Protein AF-A0A537SE07-F1 (afdb_monomer)

Sequence (74 aa):
MQVVEIRVAAANLGATLCGMREFLDRRHPDPIRFETTSDGPGTVMIRAEFNGSDVAELFRREFDDSTEVENAGP

Structure (mmCIF, N/CA/C/O backbone):
data_AF-A0A537SE07-F1
#
_entry.id   AF-A0A537SE07-F1
#
loop_
_atom_site.group_PDB
_atom_site.id
_atom_site.type_symbol
_atom_site.label_atom_id
_atom_site.label_alt_id
_atom_site.label_comp_id
_atom_site.label_asym_id
_atom_site.label_entity_id
_atom_site.label_seq_id
_atom_site.pdbx_PDB_ins_code
_atom_site.Cartn_x
_atom_site.Cartn_y
_atom_site.Cartn_z
_atom_site.occupancy
_atom_site.B_iso_or_equiv
_atom_site.auth_seq_id
_atom_site.auth_comp_id
_atom_site.auth_asym_id
_atom_site.auth_atom_id
_atom_site.pdbx_PDB_model_num
ATOM 1 N N . MET A 1 1 ? -1.975 7.606 15.181 1.00 82.25 1 MET A N 1
ATOM 2 C CA . MET A 1 1 ? -1.800 7.734 13.721 1.00 82.25 1 MET A CA 1
ATOM 3 C C . MET A 1 1 ? -0.333 7.574 13.382 1.00 82.25 1 MET A C 1
ATOM 5 O O . MET A 1 1 ? 0.499 8.215 14.022 1.00 82.25 1 MET A O 1
ATOM 9 N N . GLN A 1 2 ? -0.021 6.684 12.448 1.00 90.62 2 GLN A N 1
ATOM 10 C CA . GLN A 1 2 ? 1.332 6.388 11.979 1.00 90.62 2 GLN A CA 1
ATOM 11 C C . GLN A 1 2 ? 1.332 6.301 10.455 1.00 90.62 2 GLN A C 1
ATOM 13 O O . GLN A 1 2 ? 0.402 5.754 9.864 1.00 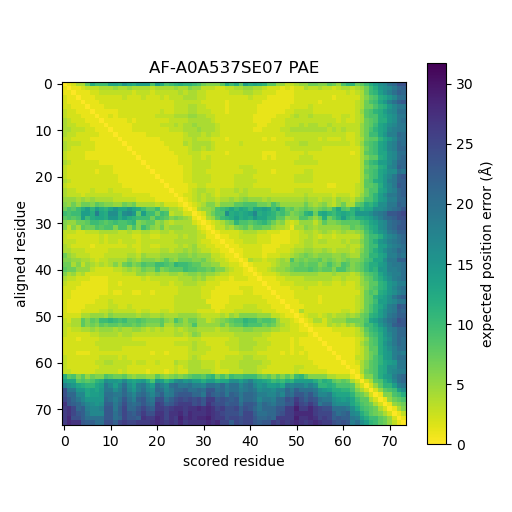90.62 2 GLN A O 1
ATOM 18 N N . VAL A 1 3 ? 2.379 6.846 9.840 1.00 91.94 3 VAL A N 1
ATOM 19 C CA . VAL A 1 3 ? 2.573 6.844 8.389 1.00 91.94 3 VAL A CA 1
ATOM 20 C C . VAL A 1 3 ? 3.665 5.838 8.042 1.00 91.94 3 VAL A C 1
ATOM 22 O O . VAL A 1 3 ? 4.711 5.781 8.695 1.00 91.94 3 VAL A O 1
ATOM 25 N N . VAL A 1 4 ? 3.412 5.046 7.008 1.00 93.19 4 VAL A N 1
ATOM 26 C CA . VAL A 1 4 ? 4.379 4.142 6.394 1.00 93.19 4 VAL A CA 1
ATOM 27 C C . VAL A 1 4 ? 4.600 4.598 4.961 1.00 93.19 4 VAL A C 1
ATOM 29 O O . VAL A 1 4 ? 3.642 4.806 4.217 1.00 93.19 4 VAL A O 1
ATOM 32 N N . GLU A 1 5 ? 5.864 4.770 4.594 1.00 94.50 5 GLU 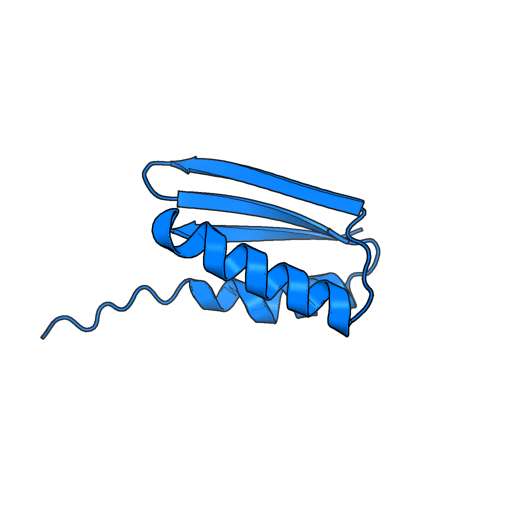A N 1
ATOM 33 C CA . GLU A 1 5 ? 6.289 5.140 3.248 1.00 94.50 5 GLU A CA 1
ATOM 34 C C . GLU A 1 5 ? 7.116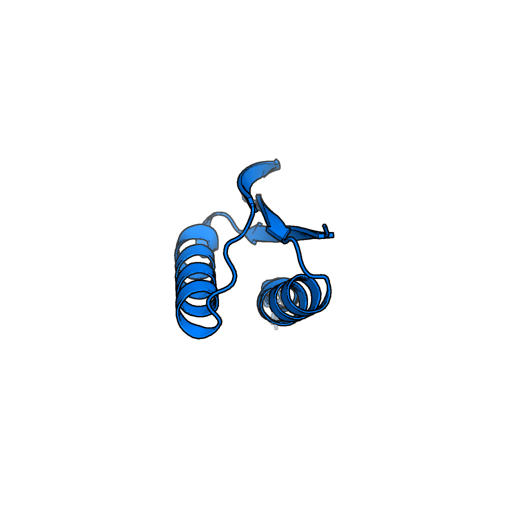 3.994 2.682 1.00 94.50 5 GLU A C 1
ATOM 36 O O . GLU A 1 5 ? 8.094 3.578 3.298 1.00 94.50 5 GLU A O 1
ATOM 41 N N . ILE A 1 6 ? 6.707 3.473 1.529 1.00 92.81 6 ILE A N 1
ATOM 42 C CA . ILE A 1 6 ? 7.348 2.333 0.874 1.00 92.81 6 ILE A CA 1
ATOM 43 C C . ILE A 1 6 ? 7.734 2.765 -0.528 1.00 92.81 6 ILE A C 1
ATOM 45 O O . ILE A 1 6 ? 6.902 3.270 -1.283 1.00 92.81 6 ILE A O 1
ATOM 49 N N . ARG A 1 7 ? 9.002 2.568 -0.880 1.00 93.31 7 ARG A N 1
ATOM 50 C CA . ARG A 1 7 ? 9.508 2.828 -2.228 1.00 93.31 7 ARG A CA 1
ATOM 51 C C . ARG A 1 7 ? 9.514 1.534 -3.008 1.00 93.31 7 ARG A C 1
ATOM 53 O O . ARG A 1 7 ? 10.089 0.549 -2.560 1.00 93.31 7 ARG A O 1
ATOM 60 N N . VAL A 1 8 ? 8.910 1.558 -4.187 1.00 92.44 8 VAL A N 1
ATOM 61 C CA . VAL A 1 8 ? 8.894 0.413 -5.093 1.00 92.44 8 VAL A CA 1
ATOM 62 C C . VAL A 1 8 ? 9.300 0.819 -6.494 1.00 92.44 8 VAL A C 1
ATOM 64 O O . VAL A 1 8 ? 9.020 1.931 -6.947 1.00 92.44 8 VAL A O 1
ATOM 67 N N . ALA A 1 9 ? 9.931 -0.109 -7.209 1.00 93.00 9 ALA A N 1
ATOM 68 C CA . ALA A 1 9 ? 10.119 0.035 -8.642 1.00 93.00 9 ALA A CA 1
ATOM 69 C C . ALA A 1 9 ? 8.749 0.129 -9.332 1.00 93.00 9 ALA A C 1
ATOM 71 O O . ALA A 1 9 ? 7.842 -0.655 -9.046 1.00 93.00 9 ALA A O 1
ATOM 72 N N . ALA A 1 10 ? 8.603 1.046 -10.288 1.00 92.44 10 ALA A N 1
ATOM 73 C CA . ALA A 1 10 ? 7.365 1.242 -11.041 1.00 92.44 10 ALA A CA 1
ATOM 74 C C . ALA A 1 10 ? 6.913 -0.045 -11.758 1.00 92.44 10 ALA A C 1
ATOM 76 O O . ALA A 1 10 ? 5.717 -0.297 -11.874 1.00 92.44 10 ALA A O 1
ATOM 77 N N . ALA A 1 11 ? 7.867 -0.887 -12.174 1.00 93.81 11 ALA A N 1
ATOM 78 C CA . ALA A 1 11 ? 7.604 -2.202 -12.758 1.00 93.81 11 ALA A CA 1
ATOM 79 C C . ALA A 1 11 ? 6.924 -3.180 -11.777 1.00 93.81 11 ALA A C 1
ATOM 81 O O . ALA A 1 11 ? 6.137 -4.021 -12.202 1.00 93.81 11 ALA A O 1
ATOM 82 N N . ASN A 1 12 ? 7.177 -3.033 -10.473 1.00 92.56 12 ASN A N 1
ATOM 83 C CA . ASN A 1 12 ? 6.649 -3.906 -9.423 1.00 92.56 12 ASN A CA 1
ATOM 84 C C . ASN A 1 12 ? 5.374 -3.347 -8.774 1.00 92.56 12 ASN A C 1
ATOM 86 O O . ASN A 1 12 ? 4.710 -4.064 -8.027 1.00 92.56 12 ASN A O 1
ATOM 90 N N . LEU A 1 13 ? 4.993 -2.100 -9.083 1.00 91.56 13 LEU A N 1
ATOM 91 C CA . LEU A 1 13 ? 3.890 -1.395 -8.425 1.00 91.56 13 LEU A CA 1
ATOM 92 C C . LEU A 1 13 ? 2.587 -2.204 -8.414 1.00 91.56 13 LEU A C 1
ATOM 94 O O . LEU A 1 13 ? 1.940 -2.304 -7.376 1.00 91.56 13 LEU A O 1
ATOM 98 N N . GLY A 1 14 ? 2.200 -2.798 -9.546 1.00 93.50 14 GLY A N 1
ATOM 99 C CA . GLY A 1 14 ? 0.961 -3.576 -9.635 1.00 93.50 14 GLY A CA 1
ATOM 100 C C . GLY A 1 14 ? 0.953 -4.791 -8.702 1.00 93.50 14 GLY A C 1
ATOM 101 O O . GLY A 1 14 ? -0.029 -5.022 -7.998 1.00 93.50 14 GLY A O 1
ATOM 102 N N . ALA A 1 15 ? 2.066 -5.528 -8.653 1.00 93.62 15 ALA A N 1
ATOM 103 C CA . ALA A 1 15 ? 2.220 -6.679 -7.766 1.00 93.62 15 ALA A CA 1
ATOM 104 C C . ALA A 1 15 ? 2.231 -6.251 -6.290 1.00 93.62 15 ALA A C 1
ATOM 106 O O . ALA A 1 15 ? 1.533 -6.852 -5.474 1.00 93.62 15 ALA A O 1
ATOM 107 N N . THR A 1 16 ? 2.938 -5.165 -5.957 1.00 93.50 16 THR A N 1
ATOM 108 C CA . THR A 1 16 ? 2.951 -4.610 -4.598 1.00 93.50 16 THR A CA 1
ATOM 109 C C . THR A 1 16 ? 1.554 -4.182 -4.150 1.00 93.50 16 THR A C 1
ATOM 111 O O . THR A 1 16 ? 1.132 -4.541 -3.053 1.00 93.50 16 THR A O 1
ATOM 114 N N . LEU A 1 17 ? 0.803 -3.456 -4.987 1.00 93.50 17 LEU A N 1
ATOM 115 C CA . LEU A 1 17 ? -0.557 -3.021 -4.651 1.00 93.50 17 LEU A CA 1
ATOM 116 C C . LEU A 1 17 ? -1.508 -4.207 -4.446 1.00 93.50 17 LEU A C 1
ATOM 118 O O . LEU A 1 17 ? -2.358 -4.152 -3.557 1.00 93.50 17 LEU A O 1
ATOM 122 N N . CYS A 1 18 ? -1.347 -5.285 -5.219 1.00 93.94 18 CYS A N 1
ATOM 123 C CA . CYS A 1 18 ? -2.092 -6.526 -5.007 1.00 93.94 18 CYS A CA 1
ATOM 124 C C . CYS A 1 18 ? -1.789 -7.129 -3.628 1.00 93.94 18 CYS A C 1
ATOM 126 O O . CYS A 1 18 ? -2.708 -7.337 -2.838 1.00 93.94 18 CYS A O 1
ATOM 128 N N . GLY A 1 19 ? -0.507 -7.301 -3.288 1.00 93.81 19 GLY A N 1
ATOM 129 C CA . GLY A 1 19 ? -0.107 -7.836 -1.984 1.00 93.81 19 GLY A CA 1
ATOM 130 C C . GLY A 1 19 ? -0.582 -6.966 -0.814 1.00 93.81 19 GLY A C 1
ATOM 131 O O . GLY A 1 19 ? -1.065 -7.482 0.197 1.00 93.81 19 GLY A O 1
ATOM 132 N N . MET A 1 20 ? -0.529 -5.638 -0.965 1.00 92.88 20 MET A N 1
ATOM 133 C CA . MET A 1 20 ? -1.073 -4.695 0.017 1.00 92.88 20 MET A CA 1
ATOM 134 C C . MET A 1 20 ? -2.579 -4.872 0.185 1.00 92.88 20 MET A C 1
ATOM 136 O O . MET A 1 20 ? -3.058 -4.931 1.317 1.00 92.88 20 MET A O 1
ATOM 140 N N . ARG A 1 21 ? -3.331 -5.022 -0.911 1.00 92.06 21 ARG A N 1
ATOM 141 C CA . ARG A 1 21 ? -4.770 -5.287 -0.846 1.00 92.06 21 ARG A CA 1
ATOM 142 C C . ARG A 1 21 ? -5.067 -6.573 -0.074 1.00 92.06 21 ARG A C 1
ATOM 144 O O . ARG A 1 21 ? -5.887 -6.553 0.839 1.00 92.06 21 ARG A O 1
ATOM 151 N N . GLU A 1 22 ? -4.355 -7.654 -0.377 1.00 93.06 22 GLU A N 1
ATOM 152 C CA . GLU A 1 22 ? -4.508 -8.940 0.312 1.00 93.06 22 GLU A CA 1
ATOM 153 C C . GLU A 1 22 ? -4.132 -8.868 1.799 1.00 93.06 22 GLU A C 1
ATOM 155 O O . GLU A 1 22 ? -4.714 -9.567 2.632 1.00 93.06 22 GLU A O 1
ATOM 160 N N . PHE A 1 23 ? -3.148 -8.045 2.166 1.00 91.19 23 PHE A N 1
ATOM 161 C CA . PHE A 1 23 ? -2.817 -7.785 3.568 1.00 91.19 23 PHE A CA 1
ATOM 162 C C . PHE A 1 23 ? -3.971 -7.075 4.291 1.00 91.19 23 PHE A C 1
ATOM 164 O O . PHE A 1 23 ? -4.378 -7.513 5.372 1.00 91.19 23 PHE A O 1
ATOM 171 N N . LEU A 1 24 ? -4.512 -6.009 3.690 1.00 88.94 24 LEU A N 1
ATOM 172 C CA . LEU A 1 24 ? -5.613 -5.229 4.261 1.00 88.94 24 LEU A CA 1
ATOM 173 C C . LEU A 1 24 ? -6.884 -6.081 4.401 1.00 88.94 24 LEU A C 1
ATOM 175 O O . LEU A 1 24 ? -7.513 -6.069 5.457 1.00 88.94 24 LEU A O 1
ATOM 179 N N . ASP A 1 25 ? -7.207 -6.894 3.392 1.00 88.88 25 ASP A N 1
ATOM 180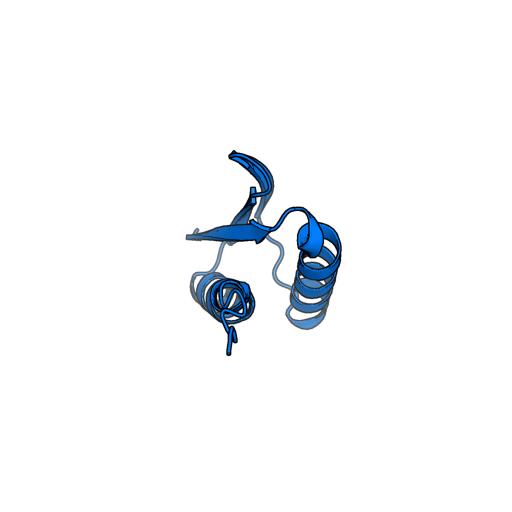 C CA . ASP A 1 25 ? -8.371 -7.785 3.428 1.00 88.88 25 ASP A CA 1
ATOM 181 C C . ASP A 1 25 ? -8.242 -8.856 4.533 1.00 88.88 25 ASP A C 1
ATOM 183 O O . ASP A 1 25 ? -9.222 -9.164 5.207 1.00 88.88 25 ASP A O 1
ATOM 187 N N . ARG A 1 26 ? -7.037 -9.400 4.778 1.00 87.88 26 ARG A N 1
ATOM 188 C CA . ARG A 1 26 ? -6.808 -10.432 5.814 1.00 87.88 26 ARG A CA 1
ATOM 189 C C . ARG A 1 26 ? -6.814 -9.888 7.238 1.00 87.88 26 ARG A C 1
ATOM 191 O O . ARG A 1 26 ? -7.226 -10.581 8.166 1.00 87.88 26 ARG A O 1
ATOM 198 N N . ARG A 1 27 ? -6.255 -8.695 7.441 1.00 80.12 27 ARG A N 1
ATOM 199 C CA . ARG A 1 27 ? -6.053 -8.121 8.780 1.00 80.12 27 ARG A CA 1
ATOM 200 C C . ARG A 1 27 ? -7.204 -7.201 9.200 1.00 80.12 27 ARG A C 1
ATOM 202 O O . ARG A 1 27 ? -7.274 -6.842 10.372 1.00 80.12 27 ARG A O 1
ATOM 209 N N . HIS A 1 28 ? -8.051 -6.796 8.252 1.00 79.81 28 HIS A N 1
ATOM 210 C CA . HIS A 1 28 ? -9.083 -5.770 8.401 1.00 79.81 28 HIS A CA 1
ATOM 211 C C . HIS A 1 28 ? -8.636 -4.395 8.958 1.00 79.81 28 HIS A C 1
ATOM 213 O O . HIS A 1 28 ? -9.450 -3.732 9.606 1.00 79.81 28 HIS A O 1
ATOM 219 N N . PRO A 1 29 ? -7.397 -3.896 8.755 1.00 74.00 29 PRO A N 1
ATOM 220 C CA . PRO A 1 29 ? -7.115 -2.499 9.016 1.00 74.00 29 PRO A CA 1
ATOM 221 C C . PRO A 1 29 ? -7.647 -1.640 7.872 1.00 74.00 29 PRO A C 1
ATOM 223 O O . PRO A 1 29 ? -7.383 -1.917 6.705 1.00 74.00 29 PRO A O 1
ATOM 226 N N . ASP A 1 30 ? -8.337 -0.559 8.218 1.00 73.19 30 ASP A N 1
ATOM 227 C CA . ASP A 1 30 ? -8.720 0.465 7.252 1.00 73.19 30 ASP A CA 1
ATOM 228 C C . ASP A 1 30 ? -7.676 1.595 7.315 1.00 73.19 30 ASP A C 1
ATOM 230 O O . ASP A 1 30 ? -7.592 2.298 8.335 1.00 73.19 30 ASP A O 1
ATOM 234 N N . PRO A 1 31 ? -6.790 1.732 6.309 1.00 79.31 31 PRO A N 1
ATOM 235 C CA . PRO A 1 31 ? -5.895 2.870 6.247 1.00 79.31 31 PRO A CA 1
ATOM 236 C C . PRO A 1 31 ? -6.734 4.129 6.036 1.00 79.31 31 PRO A C 1
ATOM 238 O O . PRO A 1 31 ? -7.552 4.216 5.128 1.00 79.31 31 PRO A O 1
ATOM 241 N N . ILE A 1 32 ? -6.484 5.140 6.858 1.00 87.69 32 ILE A N 1
ATOM 242 C CA . ILE A 1 32 ? -7.171 6.437 6.790 1.00 87.69 32 ILE A CA 1
ATOM 243 C C . ILE A 1 32 ? -6.809 7.153 5.487 1.00 87.69 32 ILE A C 1
ATOM 245 O O . ILE A 1 32 ? -7.572 7.965 4.963 1.00 87.69 32 ILE A O 1
ATOM 249 N N . ARG A 1 33 ? -5.609 6.865 4.977 1.00 89.69 33 ARG A N 1
ATOM 250 C CA . ARG A 1 33 ? -5.070 7.443 3.757 1.00 89.69 33 ARG A CA 1
ATOM 251 C C . ARG A 1 33 ? -4.174 6.433 3.063 1.00 89.69 33 ARG A C 1
ATOM 253 O O . ARG A 1 33 ? -3.347 5.792 3.708 1.00 89.69 33 ARG A O 1
ATOM 260 N N . PHE A 1 34 ? -4.330 6.324 1.751 1.00 92.38 34 PHE A N 1
ATOM 261 C CA . PHE A 1 34 ? -3.491 5.493 0.903 1.00 92.38 34 PHE A CA 1
ATOM 262 C C . PHE A 1 34 ? -3.238 6.231 -0.410 1.00 92.38 34 PHE A C 1
ATOM 264 O O . PHE A 1 34 ? -4.180 6.554 -1.133 1.00 92.38 34 PHE A O 1
ATOM 271 N N . GLU A 1 35 ? -1.978 6.539 -0.698 1.00 94.75 35 GLU A N 1
ATOM 272 C CA . GLU A 1 35 ? -1.581 7.365 -1.837 1.00 94.75 35 GLU A CA 1
ATOM 273 C C . GLU A 1 35 ? -0.341 6.812 -2.528 1.00 94.75 35 GLU A C 1
ATOM 275 O O . GLU A 1 35 ? 0.516 6.192 -1.901 1.00 94.75 35 GLU A O 1
ATOM 280 N N . THR A 1 36 ? -0.221 7.095 -3.823 1.00 94.00 36 THR A N 1
ATOM 281 C CA . THR A 1 36 ? 0.968 6.794 -4.623 1.00 94.00 36 THR A CA 1
ATOM 282 C C . THR A 1 36 ? 1.478 8.068 -5.280 1.00 94.00 36 THR A C 1
ATOM 284 O O . THR A 1 36 ? 0.713 8.752 -5.960 1.00 94.00 36 THR A O 1
ATOM 287 N N . THR A 1 37 ? 2.766 8.352 -5.128 1.00 94.75 37 THR A N 1
ATOM 288 C CA . THR A 1 37 ? 3.437 9.522 -5.706 1.00 94.75 37 THR A CA 1
ATOM 289 C C . THR A 1 37 ? 4.714 9.081 -6.411 1.00 94.75 37 THR A C 1
ATOM 291 O O . THR A 1 37 ? 5.391 8.158 -5.968 1.00 94.75 37 THR A O 1
ATOM 294 N N . SER A 1 38 ? 5.065 9.732 -7.516 1.00 93.12 38 SER A N 1
ATOM 295 C CA . SER A 1 38 ? 6.340 9.509 -8.208 1.00 93.12 38 SER A CA 1
ATOM 296 C C . SER A 1 38 ? 7.520 9.951 -7.326 1.00 93.12 38 SER A C 1
ATOM 298 O O . SER A 1 38 ? 7.525 11.090 -6.868 1.00 93.12 38 SER A O 1
ATOM 300 N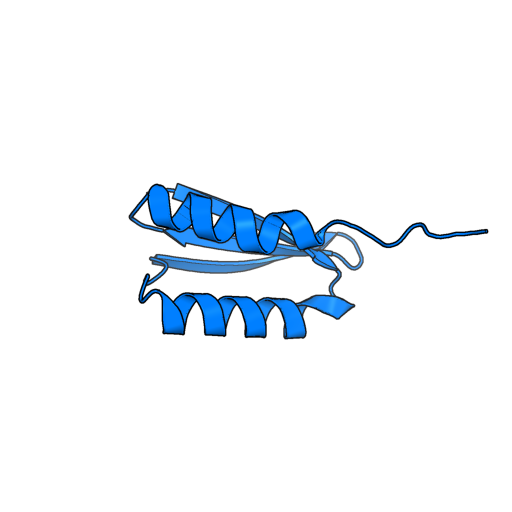 N . ASP A 1 39 ? 8.534 9.101 -7.136 1.00 91.44 39 ASP A N 1
ATOM 301 C CA . ASP A 1 39 ? 9.727 9.381 -6.302 1.00 91.44 39 ASP A CA 1
ATOM 302 C C . ASP A 1 39 ? 11.016 9.289 -7.139 1.00 91.44 39 ASP A C 1
ATOM 304 O O . ASP A 1 39 ? 11.986 8.620 -6.795 1.00 91.44 39 ASP A O 1
ATOM 308 N N . GLY A 1 40 ? 10.996 9.928 -8.312 1.00 90.00 40 GLY A N 1
ATOM 309 C CA . GLY A 1 40 ? 12.082 9.881 -9.291 1.00 90.00 40 GLY A CA 1
ATOM 310 C C . GLY A 1 40 ? 11.885 8.842 -10.405 1.00 90.00 40 GLY A C 1
ATOM 311 O O . GLY A 1 40 ? 10.835 8.203 -10.505 1.00 90.00 40 GLY A O 1
ATOM 312 N N . PRO A 1 41 ? 12.865 8.710 -11.318 1.00 91.94 41 PRO A N 1
ATOM 313 C CA . PRO A 1 41 ? 12.741 7.850 -12.490 1.00 91.94 41 PRO A CA 1
ATOM 314 C C . PRO A 1 41 ? 12.604 6.378 -12.097 1.00 91.94 41 PRO A C 1
ATOM 316 O O . PRO A 1 41 ? 13.494 5.815 -11.470 1.00 91.94 41 PRO A O 1
ATOM 319 N N . GLY A 1 42 ? 11.500 5.747 -12.498 1.00 91.69 42 GLY A N 1
ATOM 320 C CA . GLY A 1 42 ? 11.277 4.320 -12.260 1.00 91.69 42 GLY A CA 1
ATOM 321 C C . GLY A 1 42 ? 10.928 3.951 -10.816 1.00 91.69 42 GLY A C 1
ATOM 322 O O . GLY A 1 42 ? 10.791 2.762 -10.545 1.00 91.69 42 GLY A O 1
ATOM 323 N N . THR A 1 43 ? 10.719 4.927 -9.929 1.00 93.19 43 THR A N 1
ATOM 324 C CA . THR A 1 43 ? 10.376 4.698 -8.518 1.00 93.19 43 THR A CA 1
ATOM 325 C C . THR A 1 43 ? 9.042 5.349 -8.179 1.00 93.19 43 THR A C 1
ATOM 327 O O . THR A 1 43 ? 8.763 6.494 -8.545 1.00 93.19 43 THR A O 1
ATOM 330 N N . VAL A 1 44 ? 8.209 4.615 -7.450 1.00 93.69 44 VAL A N 1
ATOM 331 C CA . VAL A 1 44 ? 6.940 5.088 -6.902 1.00 93.69 44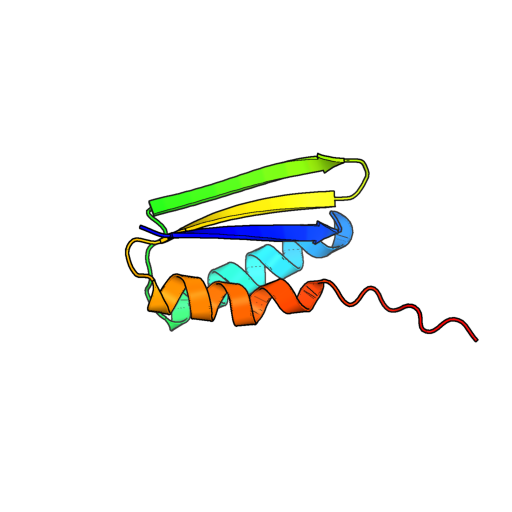 VAL A CA 1
ATOM 332 C C . VAL A 1 44 ? 7.003 4.957 -5.388 1.00 93.69 44 VAL A C 1
ATOM 334 O O . VAL A 1 44 ? 7.366 3.908 -4.861 1.00 93.69 44 VAL A O 1
ATOM 337 N N . MET A 1 45 ? 6.646 6.027 -4.689 1.00 94.75 45 MET A N 1
ATOM 338 C CA . MET A 1 45 ? 6.451 6.023 -3.249 1.00 94.75 45 MET A CA 1
ATOM 339 C C . MET A 1 45 ? 4.977 5.794 -2.941 1.00 94.75 45 MET A C 1
ATOM 341 O O . MET A 1 45 ? 4.104 6.534 -3.397 1.00 94.75 45 MET A O 1
ATOM 345 N N . ILE A 1 46 ? 4.709 4.768 -2.148 1.00 94.81 46 ILE A N 1
ATOM 346 C CA . ILE A 1 46 ? 3.398 4.455 -1.599 1.00 94.81 46 ILE A CA 1
ATOM 347 C C . ILE A 1 46 ? 3.374 4.975 -0.166 1.00 94.81 46 ILE A C 1
ATOM 349 O O . ILE A 1 46 ? 4.234 4.619 0.639 1.00 94.81 46 ILE A O 1
ATOM 353 N N . ARG A 1 47 ? 2.386 5.806 0.160 1.00 95.12 47 ARG A N 1
ATOM 354 C CA . ARG A 1 47 ? 2.156 6.334 1.504 1.00 95.12 47 ARG A CA 1
ATOM 355 C C . ARG A 1 47 ? 0.860 5.759 2.058 1.00 95.12 47 ARG A C 1
ATOM 357 O O . ARG A 1 47 ? -0.208 6.011 1.508 1.00 95.12 47 ARG A O 1
ATOM 364 N N . ALA A 1 48 ? 0.954 5.038 3.169 1.00 93.25 48 ALA A N 1
ATOM 365 C CA . ALA A 1 48 ? -0.189 4.497 3.895 1.00 93.25 48 ALA A CA 1
ATOM 366 C C . ALA A 1 48 ? -0.236 5.067 5.319 1.00 93.25 48 ALA A C 1
ATOM 368 O O . ALA A 1 48 ? 0.766 5.068 6.033 1.00 93.25 48 ALA A O 1
ATOM 369 N N . GLU A 1 49 ? -1.397 5.561 5.740 1.00 94.12 49 GLU A N 1
ATOM 370 C CA . GLU A 1 49 ? -1.630 6.096 7.081 1.00 94.12 49 GLU A CA 1
ATOM 371 C C . GLU A 1 49 ? -2.608 5.212 7.852 1.00 94.12 49 GLU A C 1
ATOM 373 O O . GLU A 1 49 ? -3.722 4.954 7.398 1.00 94.12 49 GLU A O 1
ATOM 378 N N . PHE A 1 50 ? -2.209 4.790 9.050 1.00 91.44 50 PHE A N 1
ATOM 379 C CA . PHE A 1 50 ? -3.002 3.925 9.920 1.00 91.44 50 PHE A CA 1
ATOM 380 C C . PHE A 1 50 ? -3.295 4.601 11.259 1.00 91.44 50 PHE A C 1
ATOM 382 O O . PHE A 1 50 ? -2.467 5.335 11.808 1.00 91.44 50 PHE A O 1
ATOM 389 N N . ASN A 1 51 ? -4.459 4.304 11.841 1.00 88.12 51 ASN A N 1
ATOM 390 C CA . ASN A 1 51 ? -4.804 4.778 13.184 1.00 88.12 51 ASN A CA 1
ATOM 391 C C . ASN A 1 51 ? -3.946 4.112 14.275 1.00 88.12 51 ASN A C 1
ATOM 393 O O . ASN A 1 51 ? -3.527 4.800 15.212 1.00 88.12 51 ASN A O 1
ATOM 397 N N . GLY A 1 52 ? -3.647 2.815 14.126 1.00 83.62 52 GLY A N 1
ATOM 398 C CA . GLY A 1 52 ? -2.894 2.005 15.089 1.00 83.62 52 GLY A CA 1
ATOM 399 C C . GLY A 1 52 ? -1.426 1.798 14.709 1.00 83.62 52 GLY A C 1
ATOM 400 O O . GLY A 1 52 ? -1.117 1.501 13.554 1.00 83.62 52 GLY A O 1
ATOM 401 N N . SER A 1 53 ? -0.535 1.924 15.695 1.00 83.25 53 SER A N 1
ATOM 402 C CA . SER A 1 53 ? 0.910 1.743 15.506 1.00 83.25 53 SER A CA 1
ATOM 403 C C . SER A 1 53 ? 1.285 0.293 15.194 1.00 83.25 53 SER A C 1
ATOM 405 O O . SER A 1 53 ? 2.086 0.074 14.293 1.00 83.25 53 SER A O 1
ATOM 407 N N . ASP A 1 54 ? 0.646 -0.691 15.836 1.00 88.62 54 ASP A N 1
ATOM 408 C CA . ASP A 1 54 ? 0.962 -2.114 15.630 1.00 88.62 54 ASP A CA 1
ATOM 409 C C . ASP A 1 54 ? 0.714 -2.560 14.183 1.00 88.62 54 ASP A C 1
ATOM 411 O O . ASP A 1 54 ? 1.507 -3.277 13.579 1.00 88.62 54 ASP A O 1
ATOM 415 N N . VAL A 1 55 ? -0.387 -2.091 13.591 1.00 87.75 55 VAL A N 1
ATOM 416 C CA . VAL A 1 55 ? -0.719 -2.372 12.189 1.00 87.75 55 VAL A CA 1
ATOM 417 C C . VAL A 1 55 ? 0.275 -1.696 11.253 1.00 87.75 55 VAL A C 1
ATOM 419 O O . VAL A 1 55 ? 0.702 -2.318 10.284 1.00 87.75 55 VAL A O 1
ATOM 422 N N . ALA A 1 56 ? 0.655 -0.446 11.534 1.00 90.25 56 ALA A N 1
ATOM 423 C CA . ALA A 1 56 ? 1.639 0.272 10.732 1.00 90.25 56 ALA A CA 1
ATOM 424 C C . ALA A 1 56 ? 3.006 -0.429 10.758 1.00 90.25 56 ALA A C 1
ATOM 426 O O . ALA A 1 56 ? 3.659 -0.530 9.723 1.00 90.25 56 ALA A O 1
ATOM 427 N N . GLU A 1 57 ? 3.424 -0.959 11.909 1.00 90.56 57 GLU A N 1
ATOM 428 C CA . GLU A 1 57 ? 4.662 -1.732 12.022 1.00 90.56 57 GLU A CA 1
ATOM 429 C C . GLU A 1 57 ? 4.586 -3.074 11.290 1.00 90.56 57 GLU A C 1
ATOM 431 O O . GLU A 1 57 ? 5.528 -3.429 10.583 1.00 90.56 57 GLU A O 1
ATOM 436 N N . LEU A 1 58 ? 3.464 -3.795 11.389 1.00 90.75 58 LEU A N 1
ATOM 437 C CA . LEU A 1 58 ? 3.254 -5.032 10.629 1.00 90.75 58 LEU A CA 1
ATOM 438 C C . LEU A 1 58 ? 3.258 -4.780 9.120 1.00 90.75 58 LEU A C 1
ATOM 440 O O . LEU A 1 58 ? 3.887 -5.526 8.376 1.00 90.75 58 LEU A O 1
ATOM 444 N N . PHE A 1 59 ? 2.579 -3.721 8.679 1.00 90.81 59 PHE A N 1
ATOM 445 C CA . PHE A 1 59 ? 2.537 -3.318 7.279 1.00 90.81 59 PHE A CA 1
ATOM 446 C C . PHE A 1 59 ? 3.930 -2.926 6.780 1.00 90.81 59 PHE A C 1
ATOM 448 O O . PHE A 1 59 ? 4.359 -3.393 5.731 1.00 90.81 59 PHE A O 1
ATOM 455 N N . ARG A 1 60 ? 4.677 -2.130 7.557 1.00 91.00 60 ARG A N 1
ATOM 456 C CA . ARG A 1 60 ? 6.069 -1.800 7.235 1.00 91.00 60 ARG A CA 1
ATOM 457 C C . ARG A 1 60 ? 6.898 -3.071 7.096 1.00 91.00 60 ARG A C 1
ATOM 459 O O . ARG A 1 60 ? 7.530 -3.258 6.073 1.00 91.00 60 ARG A O 1
ATOM 466 N N . ARG A 1 61 ? 6.851 -3.973 8.074 1.00 90.56 61 ARG A N 1
ATOM 467 C CA . ARG A 1 61 ? 7.661 -5.196 8.055 1.00 90.56 61 ARG A CA 1
ATOM 468 C C . ARG A 1 61 ? 7.391 -6.089 6.840 1.00 90.56 61 ARG A C 1
ATOM 470 O O . ARG A 1 61 ? 8.323 -6.710 6.353 1.00 90.56 61 ARG A O 1
ATOM 477 N N . GLU A 1 62 ? 6.148 -6.156 6.371 1.00 90.38 62 GLU A N 1
ATOM 478 C CA . GLU A 1 62 ? 5.782 -6.983 5.213 1.00 90.38 62 GLU A CA 1
ATOM 479 C C . GLU A 1 62 ? 6.275 -6.390 3.880 1.00 90.38 62 GLU A C 1
ATOM 481 O O . GLU A 1 62 ? 6.582 -7.132 2.953 1.00 90.38 62 GLU A O 1
ATOM 486 N N . PHE A 1 63 ? 6.350 -5.058 3.765 1.00 89.25 63 PHE A N 1
ATOM 487 C CA . PHE A 1 63 ? 6.560 -4.384 2.475 1.00 89.25 63 PHE A CA 1
ATOM 488 C C . PHE A 1 63 ? 7.842 -3.532 2.376 1.00 89.25 63 PHE A C 1
ATOM 490 O O . PHE A 1 63 ? 8.201 -3.122 1.275 1.00 89.25 63 PHE A O 1
ATOM 497 N N . ASP A 1 64 ? 8.550 -3.280 3.479 1.00 80.56 64 ASP A N 1
ATOM 498 C CA . ASP A 1 64 ? 9.858 -2.592 3.510 1.00 80.56 64 ASP A CA 1
ATOM 499 C C . ASP A 1 64 ? 10.986 -3.487 2.947 1.00 80.56 64 ASP A C 1
ATOM 501 O O . ASP A 1 64 ? 11.923 -3.006 2.310 1.00 80.56 64 ASP A O 1
ATOM 505 N N . ASP A 1 65 ? 10.819 -4.810 3.061 1.00 60.44 65 ASP A N 1
ATOM 506 C CA . ASP A 1 65 ? 11.753 -5.840 2.575 1.00 60.44 65 ASP A CA 1
ATOM 507 C C . ASP A 1 65 ? 11.750 -6.001 1.038 1.00 60.44 65 ASP A C 1
ATOM 509 O O . ASP A 1 65 ? 12.660 -6.572 0.449 1.00 60.44 65 ASP A O 1
ATOM 513 N N . SER A 1 66 ? 10.779 -5.406 0.331 1.00 52.69 66 SER A N 1
ATOM 514 C CA . SE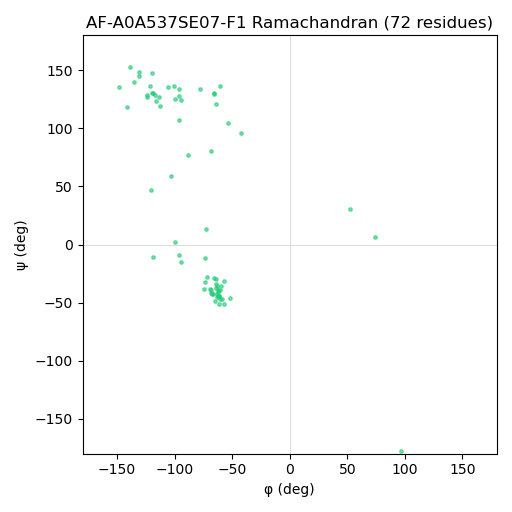R A 1 66 ? 10.714 -5.437 -1.145 1.00 52.69 66 SER A CA 1
ATOM 515 C C . SER A 1 66 ? 11.765 -4.548 -1.840 1.00 52.69 66 SER A C 1
ATOM 517 O O . SER A 1 66 ? 11.654 -4.272 -3.037 1.00 52.69 66 SER A O 1
ATOM 519 N N . THR A 1 67 ? 12.773 -4.081 -1.097 1.00 46.25 67 THR A N 1
ATOM 520 C CA . THR A 1 67 ? 13.895 -3.268 -1.585 1.00 46.25 67 THR A CA 1
ATOM 521 C C . THR A 1 67 ? 15.180 -4.063 -1.833 1.00 46.25 67 THR A C 1
ATOM 523 O O . THR A 1 67 ? 16.151 -3.464 -2.301 1.00 46.25 67 THR A O 1
ATOM 526 N N . GLU A 1 68 ? 15.197 -5.392 -1.642 1.00 41.91 68 GLU A N 1
ATOM 527 C CA . GLU A 1 68 ? 16.249 -6.237 -2.228 1.00 41.91 68 GLU A CA 1
ATOM 528 C C . GLU A 1 68 ? 16.090 -6.281 -3.755 1.00 41.91 68 GLU A C 1
ATOM 530 O O . GLU A 1 68 ? 15.560 -7.207 -4.365 1.00 41.91 68 GLU A O 1
ATOM 535 N N . VAL A 1 69 ? 16.576 -5.218 -4.390 1.00 49.03 69 VAL A N 1
ATOM 536 C CA . VAL A 1 69 ? 17.085 -5.265 -5.750 1.00 49.03 69 VAL A CA 1
ATOM 537 C C . VAL A 1 69 ? 18.137 -6.365 -5.803 1.00 49.03 69 VAL A C 1
ATOM 539 O O . VAL A 1 69 ? 19.253 -6.190 -5.315 1.00 49.03 69 VAL A O 1
ATOM 542 N N . GLU A 1 70 ? 17.769 -7.496 -6.400 1.00 45.06 70 GLU A N 1
ATOM 543 C CA . GLU A 1 70 ? 18.682 -8.528 -6.879 1.00 45.06 70 GLU A CA 1
ATOM 544 C C . GLU A 1 70 ? 19.888 -7.868 -7.575 1.00 45.06 70 GLU A C 1
ATOM 546 O O . GLU A 1 70 ? 19.844 -7.508 -8.748 1.00 45.06 70 GLU A O 1
ATOM 551 N N . ASN A 1 71 ? 20.989 -7.690 -6.846 1.00 41.91 71 ASN A N 1
ATOM 552 C CA . ASN A 1 71 ? 22.324 -7.535 -7.413 1.00 41.91 71 ASN A CA 1
ATOM 553 C C . ASN A 1 71 ? 23.060 -8.862 -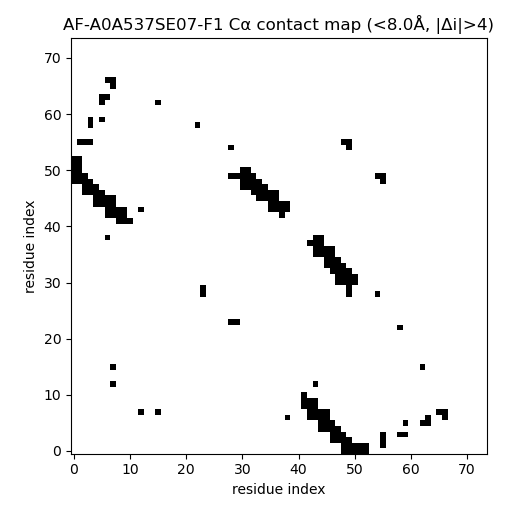7.222 1.00 41.91 71 ASN A C 1
ATOM 555 O O . ASN A 1 71 ? 24.107 -8.938 -6.587 1.00 41.91 71 ASN A O 1
ATOM 559 N N . ALA A 1 72 ? 22.490 -9.930 -7.781 1.00 47.56 72 ALA A N 1
ATOM 560 C CA . ALA A 1 72 ? 23.241 -11.125 -8.129 1.00 47.56 72 ALA A CA 1
ATOM 561 C C . ALA A 1 72 ? 23.778 -10.938 -9.559 1.00 47.56 72 ALA A C 1
ATOM 563 O O . ALA A 1 72 ? 23.216 -11.443 -10.528 1.00 47.56 72 ALA A O 1
ATOM 564 N N . GLY A 1 73 ? 24.838 -10.1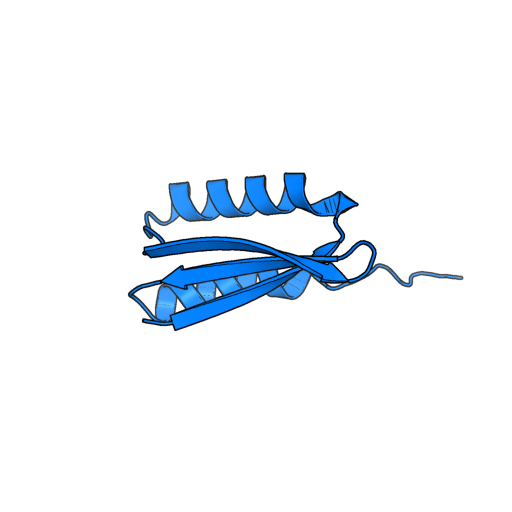39 -9.692 1.00 38.41 73 GLY A N 1
ATOM 565 C CA . GLY A 1 73 ? 25.684 -10.117 -10.886 1.00 38.41 73 GLY A CA 1
ATOM 566 C C . GLY A 1 73 ? 26.907 -11.018 -10.656 1.00 38.41 73 GLY A C 1
ATOM 567 O O . GLY A 1 73 ? 27.466 -10.944 -9.561 1.00 38.41 73 GLY A O 1
ATOM 568 N N . PRO A 1 74 ? 27.286 -11.883 -11.616 1.00 49.22 74 PRO A N 1
ATOM 569 C CA . PRO A 1 74 ? 28.414 -12.812 -11.489 1.00 49.22 74 PRO A CA 1
ATOM 570 C C . PRO A 1 74 ? 29.784 -12.124 -11.411 1.00 49.22 74 PRO A C 1
ATOM 572 O O . PRO A 1 74 ? 29.929 -11.008 -11.962 1.00 49.22 74 PRO A O 1
#

Foldseek 3Di:
DDKDKAKDFPVCVVVLVVVVVVLCVVVVFDFPDWDWDDPDDRMIIIMTHGPDPVSSVVSCVVGNVNPPPPPPDD

pLDDT: mean 84.42, std 15.53, range [38.41, 95.12]

Mean predicted aligned error: 6.59 Å

Secondary structure (DSSP, 8-state):
-EEEEEEEETTTHHHHHHHHHHHHHHH----SEEEEEE-STTEEEEEEEES-HHHHHHHHHHHGGGG-------

Radius of gyration: 12.83 Å; Cα contacts (8 Å, |Δi|>4): 97; chains: 1; bounding box: 38×23×28 Å

Solvent-accessible surface area (backbone atoms only — not comparable to full-atom values): 4384 Å² total; per-residue (Å²): 106,36,79,39,79,37,71,38,47,53,91,48,42,67,61,51,52,50,53,51,50,56,49,34,70,73,69,67,63,75,58,82,39,78,47,78,44,80,63,58,92,63,27,32,32,36,40,39,28,25,68,47,61,69,59,35,52,53,53,40,65,71,53,60,66,72,62,74,71,84,80,85,71,135

Nearest PDB structures (foldseek):
  2lqj-assembly1_A  TM=7.649E-01  e=3.680E-02  Mycobacterium tuberculosis
  6mrj-assembly1_B  TM=7.314E-01  e=9.263E-01  Helicobacter pylori 26695
  3bkt-assembly1_C  TM=6.823E-01  e=1.129E+00  Escherichia coli
  2cdq-assembly1_B  TM=6.131E-01  e=8.121E-01  Arabidopsis thaliana
  6le1-assembly1_A-2  TM=6.157E-01  e=9.263E-01  Homo sapiens